Protein AF-A0A1B6LVN1-F1 (afdb_monomer_lite)

Sequence (100 aa):
NKIYKDYSGHDAVGMYEFFTPALLVRAPDLVKRVMASDFSSFHDNATSVSKKLDPHFSQDPFIARGEEWKLYRARLNAVGTTATPNSLRLWELQGCLPHK

Foldseek 3Di:
DVVCVVPVVDQWDWDDPPPRIDIGGDHPVVVCCCVPVVVVVNVAAPAEDDCVVPVPVNQPLNHDDDPSNVVSVVVVVCVVDPPPDVVNVVVVVPPDDDDD

Structure (mmCIF, N/CA/C/O backbone):
data_AF-A0A1B6LVN1-F1
#
_entry.id   AF-A0A1B6LVN1-F1
#
loop_
_atom_site.group_PDB
_atom_site.id
_atom_site.type_symbol
_atom_site.label_atom_id
_atom_site.label_alt_id
_atom_site.label_comp_id
_atom_site.label_asym_id
_atom_site.label_entity_id
_atom_site.label_seq_id
_atom_site.pdbx_PDB_ins_code
_atom_site.Cartn_x
_atom_site.Cartn_y
_atom_site.Cartn_z
_atom_site.occupancy
_atom_site.B_iso_or_equiv
_atom_site.auth_seq_id
_atom_site.auth_comp_id
_atom_site.auth_asym_id
_atom_site.auth_atom_id
_atom_site.pdbx_PDB_model_num
ATOM 1 N N . ASN A 1 1 ? 2.437 2.296 18.305 1.00 62.06 1 ASN A N 1
ATOM 2 C CA . ASN A 1 1 ? 1.282 2.687 17.463 1.00 62.06 1 ASN A CA 1
ATOM 3 C C . ASN A 1 1 ? 0.204 3.402 18.260 1.00 62.06 1 ASN A C 1
ATOM 5 O O . ASN A 1 1 ? -0.713 2.756 18.750 1.00 62.06 1 ASN A O 1
ATOM 9 N N . LYS A 1 2 ? 0.331 4.728 18.405 1.00 86.88 2 LYS A N 1
ATOM 10 C CA . LYS A 1 2 ? -0.648 5.578 19.104 1.00 86.88 2 LYS A CA 1
ATOM 11 C C . LYS A 1 2 ? -1.949 5.722 18.293 1.00 86.88 2 LYS A C 1
ATOM 13 O O . LYS A 1 2 ? -3.010 5.397 18.799 1.00 86.88 2 LYS A O 1
ATOM 18 N N . ILE A 1 3 ? -1.844 6.002 16.991 1.00 87.94 3 ILE A N 1
ATOM 19 C CA . ILE A 1 3 ? -2.983 6.119 16.053 1.00 87.94 3 ILE A CA 1
ATOM 20 C C . ILE A 1 3 ? -3.860 4.850 16.042 1.00 87.94 3 ILE A C 1
ATOM 22 O O . ILE A 1 3 ? -5.083 4.925 16.115 1.00 87.94 3 ILE A O 1
ATOM 26 N N . TYR A 1 4 ? -3.253 3.659 16.041 1.00 88.00 4 TYR A N 1
ATOM 27 C CA . TYR A 1 4 ? -4.016 2.407 16.131 1.00 88.00 4 TYR A CA 1
ATOM 28 C C . TYR A 1 4 ? -4.791 2.270 17.456 1.00 88.00 4 TYR A C 1
ATOM 30 O O . TYR A 1 4 ? -5.827 1.622 17.506 1.00 88.00 4 TYR A O 1
ATOM 38 N N . LYS A 1 5 ? -4.348 2.863 18.562 1.00 90.94 5 LYS A N 1
ATOM 39 C CA . LYS A 1 5 ? -5.096 2.784 19.828 1.00 90.94 5 LYS A CA 1
ATOM 40 C C . LYS A 1 5 ? -6.178 3.861 19.905 1.00 90.94 5 LYS A C 1
ATOM 42 O O . LYS A 1 5 ? -7.316 3.544 20.240 1.00 90.94 5 LYS A O 1
ATOM 47 N N . ASP A 1 6 ? -5.835 5.082 19.506 1.00 93.38 6 ASP A N 1
ATOM 48 C CA . ASP A 1 6 ? -6.692 6.265 19.625 1.00 93.38 6 ASP A CA 1
ATOM 49 C C . ASP A 1 6 ? -7.992 6.145 18.808 1.00 93.38 6 ASP A C 1
ATOM 51 O O . ASP A 1 6 ? -9.038 6.609 19.244 1.00 93.38 6 ASP A O 1
ATOM 55 N N . TYR A 1 7 ? -7.959 5.457 17.661 1.00 91.94 7 TYR A N 1
ATOM 56 C CA . TYR A 1 7 ? -9.118 5.308 16.764 1.00 91.94 7 TYR A CA 1
ATOM 57 C C . TYR A 1 7 ? -9.750 3.905 16.798 1.00 91.94 7 TYR A C 1
ATOM 59 O O . TYR A 1 7 ? -10.153 3.378 15.763 1.00 91.94 7 TYR A O 1
ATOM 67 N N . SER A 1 8 ? -9.777 3.247 17.961 1.00 89.44 8 SER A N 1
ATOM 68 C CA . SER A 1 8 ? -10.204 1.840 18.101 1.00 89.44 8 SER A CA 1
ATOM 69 C C . SER A 1 8 ? -11.638 1.514 17.670 1.00 89.44 8 SER A C 1
ATOM 71 O O . SER A 1 8 ? -11.904 0.357 17.359 1.00 89.44 8 SER A O 1
ATOM 73 N N . GLY A 1 9 ? -12.520 2.511 17.573 1.00 92.06 9 GLY A N 1
ATOM 74 C CA . GLY A 1 9 ? -13.894 2.357 17.077 1.00 92.06 9 GLY A CA 1
ATOM 75 C C . GLY A 1 9 ? -14.078 2.561 15.569 1.00 92.06 9 GLY A C 1
ATOM 76 O O . GLY A 1 9 ? -15.217 2.594 15.115 1.00 92.06 9 GLY A O 1
ATOM 77 N N . HIS A 1 10 ? -13.000 2.743 14.799 1.00 94.56 10 HIS A N 1
ATOM 78 C CA . HIS A 1 10 ? -13.074 2.993 13.358 1.00 94.56 10 HIS A CA 1
ATOM 79 C C . HIS A 1 10 ? -12.398 1.887 12.545 1.00 94.56 10 HIS A C 1
ATOM 81 O O . HIS A 1 10 ? -11.294 1.436 12.868 1.00 94.56 10 HIS A O 1
ATOM 87 N N . ASP A 1 11 ? -13.039 1.510 11.439 1.00 95.25 11 ASP A N 1
ATOM 88 C CA . ASP A 1 11 ? -12.579 0.424 10.569 1.00 95.25 11 ASP A CA 1
ATOM 89 C C . ASP A 1 11 ? -11.313 0.778 9.777 1.00 95.25 11 ASP A C 1
ATOM 91 O O . ASP A 1 11 ? -10.500 -0.099 9.460 1.00 95.25 11 ASP A O 1
ATOM 95 N N . ALA A 1 12 ? -11.122 2.066 9.483 1.00 95.75 12 ALA A N 1
ATOM 96 C CA . ALA A 1 12 ? -9.935 2.608 8.839 1.00 95.75 12 ALA A CA 1
ATOM 97 C C . ALA A 1 12 ? -9.697 4.069 9.251 1.00 95.75 12 ALA A C 1
ATOM 99 O O . ALA A 1 12 ? -10.618 4.764 9.682 1.00 95.75 12 ALA A O 1
ATOM 100 N N . VAL A 1 13 ? -8.455 4.539 9.113 1.00 96.19 13 VAL A N 1
ATOM 101 C CA . VAL A 1 13 ? -8.047 5.911 9.453 1.00 96.19 13 VAL A CA 1
ATOM 102 C C . VAL A 1 13 ? -7.213 6.494 8.318 1.00 96.19 13 VAL A C 1
ATOM 104 O O . VAL A 1 13 ? -6.212 5.903 7.921 1.00 96.19 13 VAL A O 1
ATOM 107 N N . GLY A 1 14 ? -7.612 7.657 7.801 1.00 95.06 14 GLY A N 1
ATOM 108 C CA . GLY A 1 14 ? -6.811 8.411 6.838 1.00 95.06 14 GLY A CA 1
ATOM 109 C C . GLY A 1 14 ? -5.620 9.086 7.517 1.00 95.06 14 GLY A C 1
ATOM 110 O O . GLY A 1 14 ? -5.752 9.653 8.602 1.00 95.06 14 GLY A O 1
ATOM 111 N N . MET A 1 15 ? -4.456 9.029 6.884 1.00 94.31 15 MET A N 1
ATOM 112 C CA . MET A 1 15 ? -3.231 9.689 7.330 1.00 94.31 15 MET A CA 1
ATOM 113 C C . MET A 1 15 ? -2.428 10.176 6.122 1.00 94.31 15 MET A C 1
ATOM 115 O O . MET A 1 15 ? -2.790 9.908 4.981 1.00 94.31 15 MET A O 1
ATOM 119 N N . TYR A 1 16 ? -1.338 10.893 6.366 1.00 93.25 16 TYR A N 1
ATOM 120 C CA . TYR A 1 16 ? -0.390 11.263 5.321 1.00 93.25 16 TYR A CA 1
ATOM 121 C C . TYR A 1 16 ? 0.958 10.604 5.595 1.00 93.25 16 TYR A C 1
ATOM 123 O O . TYR A 1 16 ? 1.504 10.724 6.692 1.00 93.25 16 TYR A O 1
ATOM 131 N N . GLU A 1 17 ? 1.497 9.936 4.581 1.00 88.50 17 GLU A N 1
ATOM 132 C CA . GLU A 1 17 ? 2.894 9.526 4.515 1.00 88.50 17 GLU A CA 1
ATOM 133 C C . GLU A 1 17 ? 3.657 10.591 3.724 1.00 88.50 17 GLU A C 1
ATOM 135 O O . GLU A 1 17 ? 3.593 10.653 2.496 1.00 88.50 17 GLU A O 1
ATOM 140 N N . PHE A 1 18 ? 4.341 11.486 4.443 1.00 89.38 18 PHE A N 1
ATOM 141 C CA . PHE A 1 18 ? 4.929 12.710 3.890 1.00 89.38 18 PHE A CA 1
ATOM 142 C C . PHE A 1 18 ? 3.881 13.583 3.180 1.00 89.38 18 PHE A C 1
ATOM 144 O O . PHE A 1 18 ? 3.109 14.274 3.840 1.00 89.38 18 PHE A O 1
ATOM 151 N N . PHE A 1 19 ? 3.838 13.540 1.850 1.00 93.12 19 PHE A N 1
ATOM 152 C CA . PHE A 1 19 ? 2.909 14.306 1.013 1.00 93.12 19 PHE A CA 1
ATOM 153 C C . PHE A 1 19 ? 1.866 13.419 0.325 1.00 93.12 19 PHE A C 1
ATOM 155 O O . PHE A 1 19 ? 1.048 13.908 -0.451 1.00 93.12 19 PHE A O 1
ATOM 162 N N . THR A 1 20 ? 1.885 12.120 0.615 1.00 90.88 20 THR A N 1
ATOM 163 C CA . THR A 1 20 ? 1.016 11.131 -0.013 1.00 90.88 20 THR A CA 1
ATOM 164 C C . THR A 1 20 ? -0.086 10.736 0.968 1.00 90.88 20 THR A C 1
ATOM 166 O O . THR A 1 20 ? 0.225 10.310 2.082 1.00 90.88 20 THR A O 1
ATOM 169 N N . PRO A 1 21 ? -1.374 10.871 0.610 1.00 94.12 21 PRO A N 1
ATOM 170 C CA . PRO A 1 21 ? -2.451 10.358 1.446 1.00 94.12 21 PRO A CA 1
ATOM 171 C C . PRO A 1 21 ? -2.360 8.829 1.536 1.00 94.12 21 PRO A C 1
ATOM 173 O O . PRO A 1 21 ? -2.155 8.147 0.534 1.00 94.12 21 PRO A O 1
ATOM 176 N N . ALA A 1 22 ? -2.537 8.299 2.739 1.00 93.19 22 ALA A N 1
ATOM 177 C CA . ALA A 1 22 ? -2.482 6.880 3.059 1.00 93.19 22 ALA A CA 1
ATOM 178 C C . ALA A 1 22 ? -3.682 6.483 3.930 1.00 93.19 22 ALA A C 1
ATOM 180 O O . ALA A 1 22 ?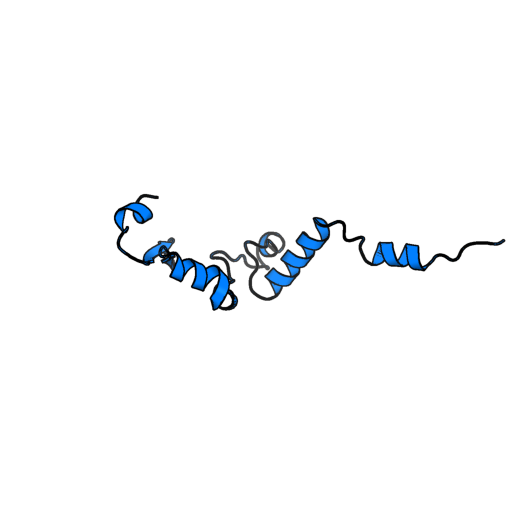 -4.260 7.304 4.646 1.00 93.19 22 ALA A O 1
ATOM 181 N N . LEU A 1 23 ? -4.060 5.206 3.881 1.00 94.06 23 LEU A N 1
ATOM 182 C CA . LEU A 1 23 ? -5.186 4.668 4.639 1.00 94.06 23 LEU A CA 1
ATOM 183 C C . LEU A 1 23 ? -4.711 3.529 5.542 1.00 94.06 23 LEU A C 1
ATOM 185 O O . LEU A 1 23 ? -4.321 2.464 5.069 1.00 94.06 23 LEU A O 1
ATOM 189 N N . LEU A 1 24 ? -4.783 3.737 6.855 1.00 93.75 24 LEU A N 1
ATOM 190 C CA . LEU A 1 24 ? -4.550 2.690 7.840 1.00 93.75 24 LEU A CA 1
ATOM 191 C C . LEU A 1 24 ? -5.810 1.830 7.965 1.00 93.75 24 LEU A C 1
ATOM 193 O O . LEU A 1 24 ? -6.770 2.222 8.629 1.00 93.75 24 LEU A O 1
ATOM 197 N N . VAL A 1 25 ? -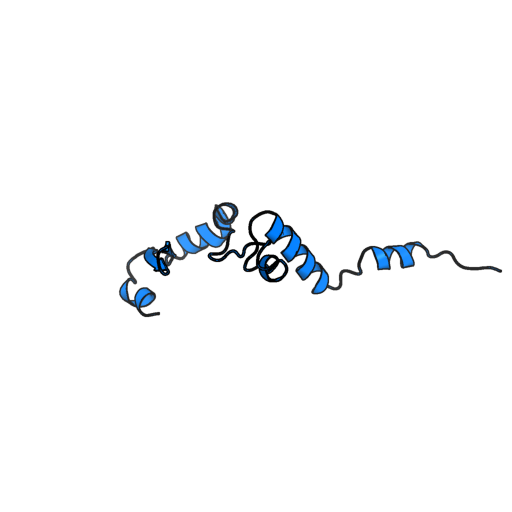5.795 0.651 7.350 1.00 95.06 25 VAL A 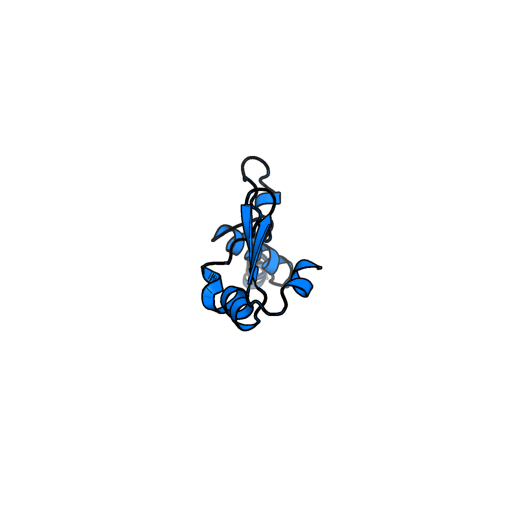N 1
ATOM 198 C CA . VAL A 1 25 ? -6.870 -0.345 7.458 1.00 95.06 25 VAL A CA 1
ATOM 199 C C . VAL A 1 25 ? -6.734 -1.118 8.771 1.00 95.06 25 VAL A C 1
ATOM 201 O O . VAL A 1 25 ? -5.642 -1.565 9.120 1.00 95.06 25 VAL A O 1
ATOM 204 N N . ARG A 1 26 ? -7.836 -1.269 9.515 1.00 94.31 26 ARG A N 1
ATOM 205 C CA . ARG A 1 26 ? -7.823 -1.866 10.860 1.00 94.31 26 ARG A CA 1
ATOM 206 C C . ARG A 1 26 ? -8.816 -3.003 11.043 1.00 94.31 26 ARG A C 1
ATOM 208 O O . ARG A 1 26 ? -8.476 -3.990 11.689 1.00 94.31 26 ARG A O 1
ATOM 215 N N . ALA A 1 27 ? -10.035 -2.851 10.527 1.00 95.19 27 ALA A N 1
ATOM 216 C CA . ALA A 1 27 ? -11.064 -3.873 10.669 1.00 95.19 27 ALA A CA 1
ATOM 217 C C . ALA A 1 27 ? -10.601 -5.183 10.005 1.00 95.19 27 ALA A C 1
ATOM 219 O O . A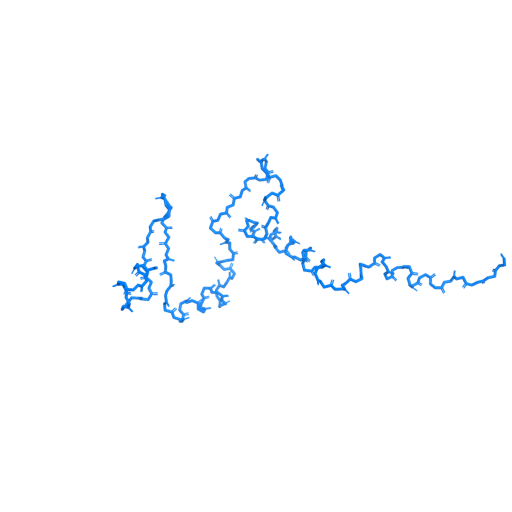LA A 1 27 ? -10.185 -5.143 8.843 1.00 95.19 27 ALA A O 1
ATOM 220 N N . PRO A 1 28 ? -10.687 -6.341 10.688 1.00 94.62 28 PRO A N 1
ATOM 221 C CA . PRO A 1 28 ? -10.226 -7.619 10.142 1.00 94.62 28 PRO A CA 1
ATOM 222 C C . PRO A 1 28 ? -10.836 -7.959 8.779 1.00 94.62 28 PRO A C 1
ATOM 224 O O . PRO A 1 28 ? -10.137 -8.462 7.902 1.00 94.62 28 PRO A O 1
ATOM 227 N N . ASP A 1 29 ? -12.110 -7.622 8.571 1.00 96.19 29 ASP A N 1
ATOM 228 C CA . ASP A 1 29 ? -12.801 -7.860 7.302 1.00 96.19 29 ASP A CA 1
ATOM 229 C C . ASP A 1 29 ? -12.238 -7.002 6.163 1.00 96.19 29 ASP A C 1
ATOM 231 O O . ASP A 1 29 ? -12.063 -7.494 5.046 1.00 96.19 29 ASP A O 1
ATOM 235 N N . LEU A 1 30 ? -11.879 -5.743 6.443 1.00 96.00 30 LEU A N 1
ATOM 236 C CA . LEU A 1 30 ? -11.219 -4.878 5.464 1.00 96.00 30 LEU A CA 1
ATOM 237 C C . LEU A 1 30 ? -9.790 -5.342 5.182 1.00 96.00 30 LEU A C 1
ATOM 239 O O . LEU A 1 30 ? -9.383 -5.373 4.023 1.00 96.00 30 LEU A O 1
ATOM 243 N N . VAL A 1 31 ? -9.044 -5.755 6.213 1.00 95.56 31 VAL A N 1
ATOM 244 C CA . VAL A 1 31 ? -7.699 -6.324 6.040 1.00 95.56 31 VAL A CA 1
ATOM 245 C C . VAL A 1 31 ? -7.768 -7.564 5.152 1.00 95.56 31 VAL A C 1
ATOM 247 O O . VAL A 1 31 ? -7.014 -7.672 4.191 1.00 95.56 31 VAL A O 1
ATOM 250 N N . LYS A 1 32 ? -8.707 -8.478 5.417 1.00 96.75 32 LYS A N 1
ATOM 251 C CA . LYS A 1 32 ? -8.910 -9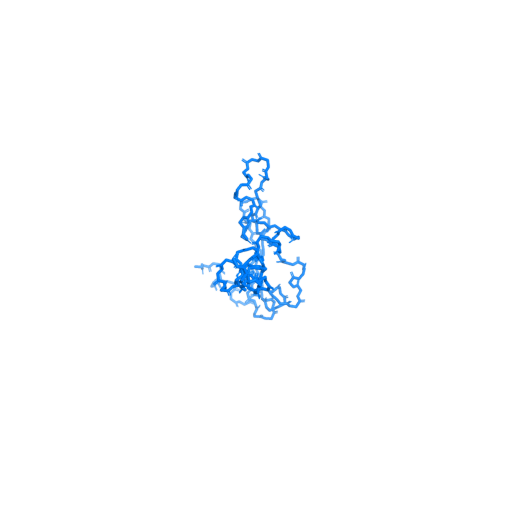.678 4.599 1.00 96.75 32 LYS A CA 1
ATOM 252 C C . LYS A 1 32 ? -9.285 -9.326 3.162 1.00 96.75 32 LYS A C 1
ATOM 254 O O . LYS A 1 32 ? -8.783 -9.956 2.234 1.00 96.75 32 LYS A O 1
ATOM 259 N N . ARG A 1 33 ? -10.143 -8.324 2.968 1.00 96.38 33 ARG A N 1
ATOM 260 C CA . ARG A 1 33 ? -10.516 -7.862 1.631 1.00 96.38 33 ARG A CA 1
ATOM 261 C C . ARG A 1 33 ? -9.293 -7.357 0.862 1.00 96.38 33 ARG A C 1
ATOM 263 O O . ARG A 1 33 ? -9.049 -7.841 -0.232 1.00 96.38 33 ARG A O 1
ATOM 270 N N . VAL A 1 34 ? -8.492 -6.474 1.455 1.00 95.31 34 VAL A N 1
ATOM 271 C CA . VAL A 1 34 ? -7.294 -5.901 0.814 1.00 95.31 34 VAL A CA 1
ATOM 272 C C . VAL A 1 34 ? -6.215 -6.960 0.561 1.00 95.31 34 VAL A C 1
ATOM 274 O O . VAL A 1 34 ? -5.644 -7.016 -0.523 1.00 95.31 34 VAL A O 1
ATOM 277 N N . MET A 1 35 ? -5.950 -7.823 1.543 1.00 93.88 35 MET A N 1
ATOM 278 C CA . MET A 1 35 ? -4.837 -8.779 1.500 1.00 93.88 35 MET A CA 1
ATOM 279 C C . MET A 1 35 ? -5.163 -10.081 0.758 1.00 93.88 35 MET A C 1
ATOM 281 O O . MET A 1 35 ? -4.245 -10.837 0.446 1.00 93.88 35 MET A O 1
ATOM 285 N N . ALA A 1 36 ? -6.443 -10.377 0.507 1.00 94.06 36 ALA A N 1
ATOM 286 C CA . ALA A 1 36 ? -6.862 -11.613 -0.152 1.00 94.06 36 ALA A CA 1
ATOM 287 C C . ALA A 1 36 ? -7.888 -11.375 -1.265 1.00 94.06 36 ALA A C 1
ATOM 289 O O . ALA A 1 36 ? -7.559 -11.588 -2.429 1.00 94.06 36 ALA A O 1
ATOM 290 N N . SER A 1 37 ? -9.113 -10.950 -0.934 1.00 95.69 37 SER A N 1
ATOM 291 C CA . SER A 1 37 ? -10.222 -10.912 -1.906 1.00 95.69 37 SER A CA 1
ATOM 292 C C . SER A 1 37 ? -9.945 -9.997 -3.099 1.00 95.69 37 SER A C 1
ATOM 294 O O . SER A 1 37 ? -10.141 -10.397 -4.241 1.00 95.69 37 SER A O 1
ATOM 296 N N . ASP A 1 38 ? -9.439 -8.800 -2.818 1.00 95.56 38 ASP A N 1
ATOM 297 C CA . ASP A 1 38 ? -9.210 -7.736 -3.792 1.00 95.56 38 ASP A CA 1
ATOM 298 C C . ASP A 1 38 ? -7.709 -7.493 -3.999 1.00 95.56 38 ASP A C 1
ATOM 300 O O . ASP A 1 38 ? -7.304 -6.440 -4.491 1.00 95.56 38 ASP A O 1
ATOM 304 N N . PHE A 1 39 ? -6.858 -8.460 -3.636 1.00 90.94 39 PHE A N 1
ATOM 305 C CA . PHE A 1 39 ? -5.401 -8.302 -3.671 1.00 90.94 39 PHE A CA 1
ATOM 306 C C . PHE A 1 39 ? -4.880 -7.895 -5.056 1.00 90.94 39 PHE A C 1
ATOM 308 O O . PHE A 1 39 ? -3.925 -7.132 -5.159 1.00 90.94 39 PHE A O 1
ATOM 315 N N . SER A 1 40 ? -5.542 -8.317 -6.139 1.00 89.62 40 SER A N 1
ATOM 316 C CA . SER A 1 40 ? -5.200 -7.888 -7.502 1.00 89.62 40 SER A CA 1
ATOM 317 C C . SER A 1 40 ? -5.235 -6.370 -7.698 1.00 89.62 40 SER A C 1
ATOM 319 O O . SER A 1 40 ? -4.553 -5.872 -8.584 1.00 89.62 40 SER A O 1
ATOM 321 N N . SER A 1 41 ? -5.977 -5.628 -6.879 1.00 91.25 41 SER A N 1
ATOM 322 C CA . SER A 1 41 ? -6.030 -4.161 -6.907 1.00 91.25 41 SER A CA 1
ATOM 323 C C . SER A 1 41 ? -5.041 -3.503 -5.935 1.00 91.25 41 SER A C 1
ATOM 325 O O . SER A 1 41 ? -4.760 -2.318 -6.071 1.00 91.25 41 SER A O 1
ATOM 327 N N . PHE A 1 42 ? -4.501 -4.257 -4.971 1.00 90.38 42 PHE A N 1
ATOM 328 C CA . PHE A 1 42 ? -3.677 -3.756 -3.860 1.00 90.38 42 PHE A CA 1
ATOM 329 C C . PHE A 1 42 ? -2.295 -4.432 -3.769 1.00 90.38 42 PHE A C 1
ATOM 331 O O . PHE A 1 42 ? -1.674 -4.443 -2.711 1.00 90.38 42 PHE A O 1
ATOM 338 N N . HIS A 1 43 ? -1.814 -5.026 -4.861 1.00 86.31 43 HIS A N 1
ATOM 339 C CA . HIS A 1 43 ? -0.584 -5.826 -4.873 1.00 86.31 43 HIS A CA 1
ATOM 340 C C . HIS A 1 43 ? 0.710 -4.999 -4.923 1.00 86.31 43 HIS A C 1
ATOM 342 O O . HIS A 1 43 ? 1.791 -5.551 -4.719 1.00 86.31 43 HIS A O 1
ATOM 348 N N . ASP A 1 44 ? 0.614 -3.697 -5.193 1.00 88.88 44 ASP A N 1
ATOM 349 C CA . ASP A 1 44 ? 1.767 -2.806 -5.275 1.00 88.88 44 ASP A CA 1
ATOM 350 C C . ASP A 1 44 ? 2.165 -2.260 -3.897 1.00 88.88 44 ASP A C 1
ATOM 352 O O . ASP A 1 44 ? 1.338 -1.768 -3.129 1.00 88.88 44 ASP A O 1
ATOM 356 N N . ASN A 1 45 ? 3.467 -2.290 -3.605 1.00 85.50 45 ASN A N 1
ATOM 357 C CA . ASN A 1 45 ? 4.018 -1.706 -2.384 1.00 85.50 45 ASN A CA 1
ATOM 358 C C . ASN A 1 45 ? 4.085 -0.171 -2.464 1.00 85.50 45 ASN A C 1
ATOM 360 O O . ASN A 1 45 ? 4.199 0.417 -3.548 1.00 85.50 45 ASN A O 1
ATOM 364 N N . ALA A 1 46 ? 4.105 0.481 -1.296 1.00 83.62 46 ALA A N 1
ATOM 365 C CA . ALA A 1 46 ? 4.134 1.941 -1.165 1.00 83.62 46 ALA A CA 1
ATOM 366 C C . ALA A 1 46 ? 5.322 2.597 -1.899 1.00 83.62 46 ALA A C 1
ATOM 368 O O . ALA A 1 46 ? 5.181 3.666 -2.493 1.00 83.62 46 ALA A O 1
ATOM 369 N N . THR A 1 47 ? 6.473 1.921 -1.940 1.00 86.12 47 THR A N 1
ATOM 370 C CA . THR A 1 47 ? 7.706 2.439 -2.545 1.00 86.12 47 THR A CA 1
ATOM 371 C C . THR A 1 47 ? 7.966 1.817 -3.914 1.00 86.12 47 THR A C 1
ATOM 373 O O . THR A 1 47 ? 7.742 0.630 -4.127 1.00 86.12 47 THR A O 1
ATOM 376 N N . SER A 1 48 ? 8.492 2.620 -4.838 1.00 86.62 48 SER A N 1
ATOM 377 C CA . SER A 1 48 ? 9.071 2.160 -6.102 1.00 86.62 48 SER A CA 1
ATOM 378 C C . SER A 1 48 ? 10.352 2.922 -6.383 1.00 86.62 48 SER A C 1
ATOM 380 O O . SER A 1 48 ? 10.423 4.123 -6.116 1.00 86.62 48 SER A O 1
ATOM 382 N N . VAL A 1 49 ? 11.328 2.256 -6.989 1.00 89.81 49 VAL A N 1
ATOM 383 C CA . VAL A 1 49 ? 12.582 2.884 -7.407 1.00 89.81 49 VAL A CA 1
ATOM 384 C C . VAL A 1 49 ? 12.708 2.839 -8.921 1.00 89.81 49 VAL A C 1
ATOM 386 O O . VAL A 1 49 ? 12.407 1.834 -9.563 1.00 89.81 49 VAL A O 1
ATOM 389 N N . SER A 1 50 ? 13.142 3.957 -9.506 1.00 87.62 50 SER A N 1
ATOM 390 C CA . SER A 1 50 ? 13.393 4.036 -10.942 1.00 87.62 50 SER A CA 1
ATOM 391 C C . SER A 1 50 ? 14.523 3.088 -11.325 1.00 87.62 50 SER A C 1
ATOM 393 O O . SER A 1 50 ? 15.653 3.247 -10.864 1.00 87.62 50 SER A O 1
ATOM 395 N N . LYS A 1 51 ? 14.243 2.173 -12.255 1.00 89.88 51 LYS A N 1
ATOM 396 C CA . LYS A 1 51 ? 15.242 1.256 -12.824 1.00 89.88 51 LYS A CA 1
ATOM 397 C C . LYS A 1 51 ? 16.457 1.961 -13.410 1.00 89.88 51 LYS A C 1
ATOM 399 O O . LYS A 1 51 ? 17.531 1.382 -13.451 1.00 89.88 51 LYS A O 1
ATOM 404 N N . LYS A 1 52 ? 16.287 3.196 -13.892 1.00 93.19 52 LYS A N 1
ATOM 405 C CA . LYS A 1 52 ? 17.387 3.988 -14.457 1.00 93.19 52 LYS A CA 1
ATOM 406 C C . LYS A 1 52 ? 18.342 4.503 -13.381 1.00 93.19 52 LYS A C 1
ATOM 408 O O . LYS A 1 52 ? 19.514 4.691 -13.674 1.00 93.19 52 LYS A O 1
ATOM 413 N N . LEU A 1 53 ? 17.825 4.770 -12.181 1.00 94.00 53 LEU A N 1
ATOM 414 C CA . LEU A 1 53 ? 18.615 5.275 -11.059 1.00 94.00 53 LEU A CA 1
ATOM 415 C C . LEU A 1 53 ? 19.265 4.123 -10.294 1.00 94.00 53 LEU A C 1
ATOM 417 O O . LEU A 1 53 ? 20.451 4.191 -9.997 1.00 94.00 53 LEU A O 1
ATOM 421 N N . ASP A 1 54 ? 18.500 3.061 -10.026 1.00 91.50 54 ASP A N 1
ATOM 422 C CA . ASP A 1 54 ? 19.003 1.863 -9.356 1.00 91.50 54 ASP A CA 1
ATOM 423 C C . ASP A 1 54 ? 18.400 0.581 -9.971 1.00 91.50 54 ASP A C 1
ATOM 425 O O . ASP A 1 54 ? 17.309 0.125 -9.594 1.00 91.50 54 ASP A O 1
ATOM 429 N N . PRO A 1 55 ? 19.103 -0.027 -10.944 1.00 90.12 55 PRO A N 1
ATOM 430 C CA . PRO A 1 55 ? 18.679 -1.272 -11.576 1.00 90.12 55 PRO A CA 1
ATOM 431 C C . PRO A 1 55 ? 18.664 -2.485 -10.643 1.00 90.12 55 PRO A C 1
ATOM 433 O O . PRO A 1 55 ? 18.043 -3.484 -10.997 1.00 90.12 55 PRO A O 1
ATOM 436 N N . HIS A 1 56 ? 19.365 -2.441 -9.506 1.00 87.50 56 HIS A N 1
ATOM 437 C CA . HIS A 1 56 ? 19.467 -3.573 -8.584 1.00 87.50 56 HIS A CA 1
ATOM 438 C C . HIS A 1 56 ? 18.331 -3.523 -7.568 1.00 87.50 56 HIS A C 1
ATOM 440 O O . HIS A 1 56 ? 17.576 -4.484 -7.437 1.00 87.50 56 HIS A O 1
ATOM 446 N N . PHE A 1 57 ? 18.154 -2.376 -6.911 1.00 89.75 57 PHE A N 1
ATOM 447 C CA . PHE A 1 57 ? 17.132 -2.213 -5.880 1.00 89.75 57 PHE A CA 1
ATOM 448 C C . PHE A 1 57 ? 15.710 -2.222 -6.454 1.00 89.75 57 PHE A C 1
ATOM 450 O O . PHE A 1 57 ? 14.770 -2.666 -5.803 1.00 89.75 57 PHE A O 1
ATOM 457 N N . SER A 1 58 ? 15.544 -1.824 -7.719 1.00 90.44 58 SER A N 1
ATOM 458 C CA . SER A 1 58 ? 14.261 -1.940 -8.429 1.00 90.44 58 SER A CA 1
ATOM 459 C C . SER A 1 58 ? 13.782 -3.383 -8.654 1.00 90.44 58 SER A C 1
ATOM 461 O O . SER A 1 58 ? 12.620 -3.576 -9.010 1.00 90.44 58 SER A O 1
ATOM 463 N N . GLN A 1 59 ? 14.640 -4.391 -8.452 1.00 90.38 59 GLN A N 1
ATOM 464 C CA . GLN A 1 59 ? 14.280 -5.812 -8.573 1.00 90.38 59 GLN A CA 1
ATOM 465 C C . GLN A 1 59 ? 13.872 -6.444 -7.240 1.00 90.38 59 GLN A C 1
ATOM 467 O O . GLN A 1 59 ? 13.445 -7.599 -7.217 1.00 90.38 59 GLN A O 1
ATOM 472 N N . ASP A 1 60 ? 14.011 -5.716 -6.132 1.00 88.19 60 ASP A N 1
ATOM 473 C CA . ASP A 1 60 ? 13.628 -6.206 -4.815 1.00 88.19 60 ASP A CA 1
ATOM 474 C C . ASP A 1 60 ? 12.103 -6.472 -4.766 1.00 88.19 60 ASP A C 1
ATOM 476 O O . ASP A 1 60 ? 11.327 -5.618 -5.201 1.00 88.19 60 ASP A O 1
ATOM 480 N N . PRO A 1 61 ? 11.619 -7.621 -4.253 1.00 84.75 61 PRO A N 1
ATOM 481 C CA . PRO A 1 61 ? 10.185 -7.939 -4.192 1.00 84.75 61 PRO A CA 1
ATOM 482 C C . PRO A 1 61 ? 9.333 -6.990 -3.344 1.00 84.75 61 PRO A C 1
ATOM 484 O O . PRO A 1 61 ? 8.106 -7.046 -3.422 1.00 84.75 61 PRO A O 1
ATOM 487 N N . PHE A 1 62 ? 9.949 -6.160 -2.509 1.00 84.75 62 PHE A N 1
ATOM 488 C CA . PHE A 1 62 ? 9.280 -5.118 -1.736 1.00 84.75 62 PHE A CA 1
ATOM 489 C C . PHE A 1 62 ? 9.247 -3.769 -2.475 1.00 84.75 62 PHE A C 1
ATOM 491 O O . PHE A 1 62 ? 8.595 -2.837 -2.011 1.00 84.75 62 PHE A O 1
ATOM 498 N N . ILE A 1 63 ? 9.902 -3.668 -3.638 1.00 91.06 63 ILE A N 1
ATOM 499 C CA . ILE A 1 63 ? 10.017 -2.449 -4.459 1.00 91.06 63 ILE A CA 1
ATOM 500 C C . ILE A 1 63 ? 9.425 -2.641 -5.861 1.00 91.06 63 ILE A C 1
ATOM 502 O O . ILE A 1 63 ? 8.807 -1.726 -6.410 1.00 91.06 63 ILE A O 1
ATOM 506 N N . ALA A 1 64 ? 9.620 -3.816 -6.456 1.00 90.50 64 ALA A N 1
ATOM 507 C CA . ALA A 1 64 ? 9.083 -4.173 -7.758 1.00 90.50 64 ALA A CA 1
ATOM 508 C C . ALA A 1 64 ? 7.547 -4.195 -7.735 1.00 90.50 64 ALA A C 1
ATOM 510 O O . ALA A 1 64 ? 6.928 -4.492 -6.711 1.00 90.50 64 ALA A O 1
ATOM 511 N N . ARG A 1 65 ? 6.936 -3.912 -8.890 1.00 90.06 65 ARG A N 1
ATOM 512 C CA . ARG A 1 65 ? 5.479 -3.810 -9.066 1.00 90.06 65 ARG A CA 1
ATOM 513 C C . ARG A 1 65 ? 4.989 -4.647 -10.244 1.00 90.06 65 ARG A C 1
ATOM 515 O O . ARG A 1 65 ? 5.773 -5.008 -11.127 1.00 90.06 65 ARG A O 1
ATOM 522 N N . GLY A 1 66 ? 3.695 -4.962 -10.247 1.00 87.69 66 GLY A N 1
ATOM 523 C CA . GLY A 1 66 ? 3.029 -5.678 -11.339 1.00 87.69 66 GLY A CA 1
ATOM 524 C C . GLY A 1 66 ? 3.708 -6.990 -11.769 1.00 87.69 66 GLY A C 1
ATOM 525 O O . GLY A 1 66 ? 4.094 -7.825 -10.949 1.00 87.69 66 GLY A O 1
ATOM 526 N N . GLU A 1 67 ? 3.849 -7.193 -13.081 1.00 88.38 67 GLU A N 1
ATOM 527 C CA . GLU A 1 67 ? 4.435 -8.419 -13.657 1.00 88.38 67 GLU A CA 1
ATOM 528 C C . GLU A 1 67 ? 5.915 -8.614 -13.305 1.00 88.38 67 GLU A C 1
ATOM 530 O O . GLU A 1 67 ? 6.393 -9.741 -13.166 1.00 88.38 67 GLU A O 1
ATOM 535 N N . GLU A 1 68 ? 6.651 -7.524 -13.104 1.00 89.19 68 GLU A N 1
ATOM 536 C CA . GLU A 1 68 ? 8.069 -7.594 -12.756 1.00 89.19 68 GLU A CA 1
ATOM 537 C C . GLU A 1 68 ? 8.262 -8.158 -11.350 1.00 89.19 68 GLU A C 1
ATOM 539 O O . GLU A 1 68 ? 9.127 -9.005 -11.134 1.00 89.19 68 GLU A O 1
ATOM 544 N N . TRP A 1 69 ? 7.397 -7.767 -10.411 1.00 89.12 69 TRP A N 1
ATOM 545 C CA . TRP A 1 69 ? 7.360 -8.359 -9.078 1.00 89.12 69 TRP A CA 1
ATOM 546 C C . TRP A 1 69 ? 7.145 -9.874 -9.131 1.00 89.12 69 TRP A C 1
ATOM 548 O O . TRP A 1 69 ? 7.877 -10.620 -8.476 1.00 89.12 69 TRP A O 1
ATOM 558 N N . LYS A 1 70 ? 6.194 -10.347 -9.952 1.00 87.75 70 LYS A N 1
ATOM 559 C CA . LYS A 1 70 ? 5.939 -11.789 -10.126 1.00 87.75 70 LYS A CA 1
ATOM 560 C C . LYS A 1 70 ? 7.190 -12.508 -10.628 1.00 87.75 70 LYS A C 1
ATOM 562 O O . LYS A 1 70 ? 7.554 -13.554 -10.091 1.00 87.75 70 LYS A O 1
ATOM 567 N N . LEU A 1 71 ? 7.876 -11.922 -11.611 1.00 89.12 71 LEU A N 1
ATOM 568 C CA . LEU A 1 71 ? 9.111 -12.460 -12.178 1.00 89.12 71 LEU A CA 1
ATOM 569 C C . LEU A 1 71 ? 10.245 -12.529 -11.143 1.00 89.12 71 LEU A C 1
ATOM 571 O O . LEU A 1 71 ? 10.869 -13.580 -10.988 1.00 89.12 71 LEU A O 1
ATOM 575 N N . TYR A 1 72 ? 10.526 -11.435 -10.431 1.00 88.75 72 TYR A N 1
ATOM 576 C CA . TYR A 1 72 ? 11.622 -11.387 -9.457 1.00 88.75 72 TYR A CA 1
ATOM 577 C C . TYR A 1 72 ? 11.352 -12.282 -8.245 1.00 88.75 72 TYR A C 1
ATOM 579 O O . TYR A 1 72 ? 12.239 -13.023 -7.813 1.00 88.75 72 TYR A O 1
ATOM 587 N N . ARG A 1 73 ? 10.108 -12.311 -7.753 1.00 86.19 73 ARG A N 1
ATOM 588 C CA . ARG A 1 73 ? 9.695 -13.217 -6.675 1.00 86.19 73 ARG A CA 1
ATOM 589 C C . ARG A 1 73 ? 9.825 -14.684 -7.086 1.00 86.19 73 ARG A C 1
ATOM 591 O O . ARG A 1 73 ? 10.311 -15.488 -6.296 1.00 86.19 73 ARG A O 1
ATOM 598 N N . ALA A 1 74 ? 9.447 -15.039 -8.316 1.00 87.06 74 ALA A N 1
ATOM 599 C CA . ALA A 1 74 ? 9.621 -16.399 -8.826 1.00 87.06 74 ALA A CA 1
ATOM 600 C C . ALA A 1 74 ? 11.102 -16.812 -8.875 1.00 87.06 74 ALA A C 1
ATOM 602 O O . ALA A 1 74 ? 11.433 -17.926 -8.473 1.00 87.06 74 ALA A O 1
ATOM 603 N N . ARG A 1 75 ? 12.000 -15.906 -9.294 1.00 83.62 75 ARG A N 1
ATOM 604 C CA . ARG A 1 75 ? 13.454 -16.148 -9.285 1.00 83.62 75 ARG A CA 1
ATOM 605 C C . ARG A 1 75 ? 13.986 -16.404 -7.875 1.00 83.62 75 ARG A C 1
ATOM 607 O O . ARG A 1 75 ? 14.737 -17.351 -7.687 1.00 83.62 75 ARG A O 1
ATOM 614 N N . LEU A 1 76 ? 13.575 -15.611 -6.885 1.00 80.44 76 LEU A N 1
ATOM 615 C CA . LEU A 1 76 ? 14.008 -15.799 -5.493 1.00 80.44 76 LEU A CA 1
ATOM 616 C C . LEU A 1 76 ? 13.465 -17.093 -4.880 1.00 80.44 76 LEU A C 1
ATOM 618 O O . LEU A 1 76 ? 14.204 -17.819 -4.217 1.00 80.44 76 LEU A O 1
ATOM 622 N N . ASN A 1 77 ? 12.205 -17.433 -5.150 1.00 76.44 77 ASN A N 1
ATOM 623 C CA . ASN A 1 77 ? 11.624 -18.698 -4.696 1.00 76.44 77 ASN A CA 1
ATOM 624 C C . ASN A 1 77 ? 12.336 -19.910 -5.319 1.00 76.44 77 ASN A C 1
ATOM 626 O O . ASN A 1 77 ? 12.538 -20.920 -4.646 1.00 76.44 77 ASN A O 1
ATOM 630 N N . ALA A 1 78 ? 12.759 -19.805 -6.583 1.00 68.8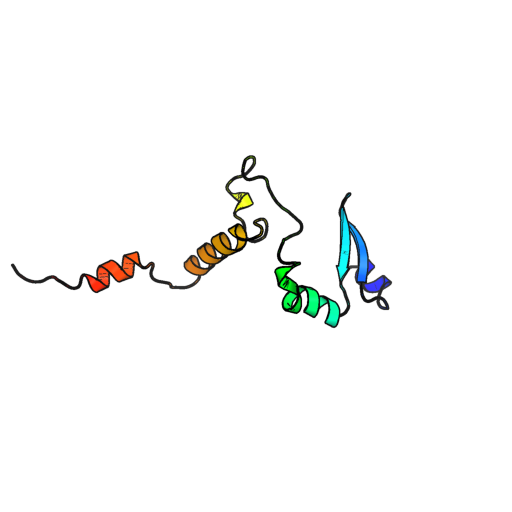8 78 ALA A N 1
ATOM 631 C CA . ALA A 1 78 ? 13.537 -20.847 -7.249 1.00 68.88 78 ALA A CA 1
ATOM 632 C C . ALA A 1 78 ? 14.937 -21.039 -6.638 1.00 68.88 78 ALA A C 1
ATOM 634 O O . ALA A 1 78 ? 15.496 -22.121 -6.763 1.00 68.88 78 ALA A O 1
ATOM 635 N N . VAL A 1 79 ? 15.488 -20.022 -5.963 1.00 62.22 79 VAL A N 1
ATOM 636 C CA . VAL A 1 79 ? 16.777 -20.111 -5.252 1.00 62.22 79 VAL A CA 1
ATOM 637 C C . VAL A 1 79 ? 16.618 -20.735 -3.859 1.00 62.22 79 VAL A C 1
ATOM 639 O O . VAL A 1 79 ? 17.513 -21.439 -3.402 1.00 62.22 79 VAL A O 1
ATOM 642 N N . GLY A 1 80 ? 15.495 -20.488 -3.175 1.00 55.34 80 GLY A N 1
ATOM 643 C CA . GLY A 1 80 ? 15.255 -20.964 -1.803 1.00 55.34 80 GLY A CA 1
ATOM 644 C C . GLY A 1 80 ? 14.642 -22.363 -1.690 1.00 55.34 80 GLY A C 1
ATOM 645 O O . GLY A 1 80 ? 14.719 -22.989 -0.635 1.00 55.34 80 GLY A O 1
ATOM 646 N N . THR A 1 81 ? 14.048 -22.871 -2.766 1.00 46.12 81 THR A N 1
ATOM 647 C CA . THR A 1 81 ? 13.621 -24.270 -2.855 1.00 46.12 81 THR A CA 1
ATOM 648 C C . THR A 1 81 ? 14.685 -25.014 -3.646 1.00 46.12 81 THR A C 1
ATOM 650 O O . THR A 1 81 ? 15.192 -24.477 -4.622 1.00 46.12 81 THR A O 1
ATOM 653 N N . THR A 1 82 ? 15.017 -26.243 -3.259 1.00 49.53 82 THR A N 1
ATOM 654 C CA . THR A 1 82 ? 15.846 -27.209 -4.001 1.00 49.53 82 THR A CA 1
ATOM 655 C C . THR A 1 82 ? 15.213 -27.595 -5.348 1.00 49.53 82 THR A C 1
ATOM 657 O O . THR A 1 82 ? 14.993 -28.761 -5.658 1.00 49.53 82 THR A O 1
ATOM 660 N N . ALA A 1 83 ? 14.877 -26.611 -6.174 1.00 51.62 83 ALA A N 1
ATOM 661 C CA . ALA A 1 83 ? 14.597 -26.788 -7.575 1.00 51.62 83 ALA A CA 1
ATOM 662 C C . ALA A 1 83 ? 15.958 -26.857 -8.253 1.00 51.62 83 ALA A C 1
ATOM 664 O O . ALA A 1 83 ? 16.532 -25.845 -8.645 1.00 51.62 83 ALA A O 1
ATOM 665 N N . THR A 1 84 ? 16.484 -28.075 -8.345 1.00 49.62 84 THR A N 1
ATOM 666 C CA . THR A 1 84 ? 17.436 -28.492 -9.370 1.00 49.62 84 THR A CA 1
ATOM 667 C C . THR A 1 84 ? 17.113 -27.707 -10.648 1.00 49.62 84 THR A C 1
ATOM 669 O O . THR A 1 84 ? 16.045 -27.949 -11.222 1.00 49.62 84 THR A O 1
ATOM 672 N N . PRO A 1 85 ? 17.912 -26.703 -11.071 1.00 50.81 85 PRO A N 1
ATOM 673 C CA . PRO A 1 85 ? 17.616 -25.986 -12.301 1.00 50.81 85 PRO A CA 1
ATOM 674 C C . PRO A 1 85 ? 17.450 -27.006 -13.424 1.00 50.81 85 PRO A C 1
ATOM 676 O O . PRO A 1 85 ? 18.145 -28.021 -13.446 1.00 50.81 85 PRO A O 1
ATOM 679 N N . ASN A 1 86 ? 16.536 -26.763 -14.363 1.00 50.59 86 ASN A N 1
ATOM 680 C CA . ASN A 1 86 ? 16.335 -27.664 -15.504 1.00 50.59 86 ASN A CA 1
ATOM 681 C C . ASN A 1 86 ? 17.656 -27.990 -16.238 1.00 50.59 86 ASN A C 1
ATOM 683 O O . ASN A 1 86 ? 17.737 -29.033 -16.872 1.00 50.59 86 ASN A O 1
ATOM 687 N N . SER A 1 87 ? 18.708 -27.170 -16.103 1.00 50.38 87 SER A N 1
ATOM 688 C CA . SER A 1 87 ? 20.067 -27.480 -16.572 1.00 50.38 87 SER A CA 1
ATOM 689 C C . SER A 1 87 ? 20.715 -28.697 -15.894 1.00 50.38 87 SER A C 1
ATOM 691 O O . SER A 1 87 ? 21.406 -29.450 -16.567 1.00 50.38 87 SER A O 1
ATOM 693 N N . LEU A 1 88 ? 20.464 -28.938 -14.605 1.00 50.66 88 LEU A N 1
ATOM 694 C CA . LEU A 1 88 ? 20.904 -30.144 -13.892 1.00 50.66 88 LEU A CA 1
ATOM 695 C C . LEU A 1 88 ? 20.060 -31.370 -14.285 1.00 50.66 88 LEU A C 1
ATOM 697 O O . LEU A 1 88 ? 20.598 -32.465 -14.412 1.00 50.66 88 LEU A O 1
ATOM 701 N N . ARG A 1 89 ? 18.766 -31.178 -14.587 1.00 51.59 89 ARG A N 1
ATOM 702 C CA . ARG A 1 89 ? 17.900 -32.242 -15.133 1.00 51.59 89 ARG A CA 1
ATOM 703 C C . ARG A 1 89 ? 18.274 -32.647 -16.565 1.00 51.59 89 ARG A C 1
ATOM 705 O O . ARG A 1 89 ? 18.027 -33.782 -16.960 1.00 51.59 89 ARG A O 1
ATOM 712 N N . LEU A 1 90 ? 18.873 -31.737 -17.339 1.00 46.78 90 LEU A N 1
ATOM 713 C CA . LEU A 1 90 ? 19.405 -32.044 -18.670 1.00 46.78 90 LEU A CA 1
ATOM 714 C C . LEU A 1 90 ? 20.643 -32.951 -18.593 1.00 46.78 90 LEU A C 1
ATOM 716 O O . LEU A 1 90 ? 20.774 -33.836 -19.428 1.00 46.78 90 LEU A O 1
ATOM 720 N N . TRP A 1 91 ? 21.506 -32.807 -17.581 1.00 46.09 91 TRP A N 1
ATOM 721 C CA . TRP A 1 91 ? 22.664 -33.698 -17.400 1.00 46.09 91 TRP A CA 1
ATOM 722 C C . TRP A 1 91 ? 22.286 -35.102 -16.896 1.00 46.09 91 TRP A C 1
ATOM 724 O O . TRP A 1 91 ? 22.999 -36.054 -17.191 1.00 46.09 91 TRP A O 1
ATOM 734 N N . GLU A 1 92 ? 21.146 -35.257 -16.215 1.00 45.84 92 GLU A N 1
ATOM 735 C CA . GLU A 1 92 ? 20.603 -36.567 -15.810 1.00 45.84 92 GLU A CA 1
ATOM 736 C C . GLU A 1 92 ? 19.827 -37.278 -16.937 1.00 45.84 92 GLU A C 1
ATOM 738 O O . GLU A 1 92 ? 19.898 -38.499 -17.059 1.00 45.84 92 GLU A O 1
ATOM 743 N N . LEU A 1 93 ? 19.119 -36.536 -17.802 1.00 48.78 93 LEU A N 1
ATOM 744 C CA . LEU A 1 93 ? 18.454 -37.098 -18.992 1.00 48.78 93 LEU A CA 1
ATOM 745 C C . LEU A 1 93 ? 19.445 -37.503 -20.094 1.00 48.78 93 LEU A C 1
ATOM 747 O O . LEU A 1 93 ? 19.125 -38.350 -20.927 1.00 48.78 93 LEU A O 1
ATOM 751 N N . GLN A 1 94 ? 20.666 -36.964 -20.063 1.00 50.06 94 GLN A N 1
ATOM 752 C CA . GLN A 1 94 ? 21.776 -37.372 -20.923 1.00 50.06 94 GLN A CA 1
ATOM 753 C C . GLN A 1 94 ? 22.536 -38.595 -20.370 1.00 50.06 94 GLN A C 1
ATOM 755 O O . GLN A 1 94 ? 23.744 -38.713 -20.572 1.00 50.06 94 GLN A O 1
ATOM 760 N N . GLY A 1 95 ? 21.841 -39.513 -19.686 1.00 47.84 95 GLY A N 1
ATOM 761 C CA . GLY A 1 95 ? 22.344 -40.813 -19.227 1.00 47.84 95 GLY A CA 1
ATOM 762 C C . GLY A 1 95 ? 22.745 -41.763 -20.365 1.00 47.84 95 GLY A C 1
ATOM 763 O O . GLY A 1 95 ? 22.242 -42.876 -20.470 1.00 47.84 95 GLY A O 1
ATOM 764 N N . CYS A 1 96 ? 23.659 -41.331 -21.227 1.00 43.75 96 CYS A N 1
ATOM 765 C CA . CYS A 1 96 ? 24.306 -42.125 -22.257 1.00 43.75 96 CYS A CA 1
ATOM 766 C C . CYS A 1 96 ? 25.819 -41.899 -22.196 1.00 43.75 96 CYS A C 1
ATOM 768 O O . CYS A 1 96 ? 26.384 -41.159 -22.993 1.00 43.75 96 CYS A O 1
ATOM 770 N N . LEU A 1 97 ? 26.474 -42.598 -21.274 1.00 55.00 97 LEU A N 1
ATOM 771 C CA . LEU A 1 97 ? 27.731 -43.290 -21.566 1.00 55.00 97 LEU A CA 1
ATOM 772 C C . LEU A 1 97 ? 27.566 -44.705 -20.990 1.00 55.00 97 LEU A C 1
ATOM 774 O O . LEU A 1 97 ? 27.152 -44.821 -19.835 1.00 55.00 97 LEU A O 1
ATOM 778 N N . PRO A 1 98 ? 27.820 -45.777 -21.769 1.00 48.91 98 PRO A N 1
ATOM 779 C CA . PRO A 1 98 ? 29.218 -46.177 -21.953 1.00 48.91 98 PRO A CA 1
ATOM 780 C C . PRO A 1 98 ? 29.598 -46.840 -23.302 1.00 48.91 98 PRO A C 1
ATOM 782 O O . PRO A 1 98 ? 28.745 -47.255 -24.083 1.00 48.91 98 PRO A O 1
ATOM 785 N N . HIS A 1 99 ? 30.923 -47.026 -23.444 1.00 35.72 99 HIS A N 1
ATOM 786 C CA . HIS A 1 99 ? 31.721 -47.807 -24.416 1.00 35.72 99 HIS A CA 1
ATOM 787 C C . HIS A 1 99 ? 32.079 -47.095 -25.736 1.00 35.72 99 HIS A C 1
ATOM 789 O O . HIS A 1 99 ? 31.193 -46.696 -26.475 1.00 35.72 99 HIS A O 1
ATOM 795 N N . LYS A 1 100 ? 33.350 -46.917 -26.130 1.00 38.69 100 LYS A N 1
ATOM 796 C CA . LYS A 1 100 ? 34.652 -47.511 -25.758 1.00 38.69 100 LYS A CA 1
ATOM 797 C C . LYS A 1 100 ? 35.734 -46.441 -25.618 1.00 38.69 100 LYS A C 1
ATOM 799 O O . LYS A 1 100 ? 35.580 -45.386 -26.267 1.00 38.69 100 LYS A O 1
#

Secondary structure (DSSP, 8-state):
-HHHHHTTT-SEEEEEETTEEEEEE-SHHHHHIIIIITGGGS-S-S----TTT-TTGGGSTTT--HHHHHHHHHHHHHHHTT---HHHHHHHHT------

pLDDT: mean 81.0, std 17.93, range [35.72, 96.75]

Radius of gyration: 22.16 Å; chains: 1; bounding box: 48×62×46 Å

Organism: NCBI:txid36148

InterPro domains:
  IPR036396 Cytochrome P450 superfamily [G3DSA:1.10.630.10] (1-93)
  IPR036396 Cytochrome P450 superfamily [SSF48264] (3-81)
  IPR050476 Insect Cytochrome P450 Detoxification [PTHR24292] (2-82)